Protein AF-A0A9W6W3K8-F1 (afdb_monomer)

Secondary structure (DSSP, 8-state):
------------SPPPEEETTTTEEPPTT-B---GGGHHHHHHHHHHHHHHTTS--TTSBGGGT-TTTS-HHHHHH-BTT---SS----HHHHHHHHHHHHHHHSS-HHHHHIIIIITTTT-TT----TT--SPPSSBPPPEE-STT-SSSPEE-SS-------

Solvent-accessible surface area (backbone atoms only — not comparable to full-atom values): 10360 Å² total; per-residue (Å²): 137,85,81,86,90,85,80,91,81,78,72,92,60,78,77,61,56,19,33,85,89,77,62,41,62,58,53,96,76,41,42,68,87,66,67,75,62,53,52,57,54,40,49,50,46,39,50,54,34,34,77,69,70,78,41,57,58,80,39,35,39,23,80,75,38,43,92,83,34,50,70,70,64,9,62,68,34,25,60,70,56,74,58,101,60,92,72,94,54,71,67,59,52,56,57,46,37,48,47,46,18,67,79,67,74,43,57,42,70,56,47,34,41,66,73,46,35,54,76,69,64,41,86,89,67,81,83,59,80,87,51,76,65,78,83,72,58,54,44,54,48,63,52,48,62,90,70,77,34,85,77,53,48,79,68,57,47,81,84,77,78,85,74,133

Foldseek 3Di:
DDDDDDDPDDDPPDADALDPVVSHHDDPLADDDPPCVVLVLLVVLLVVCVVVVLFDQAAQLCVQVCVVQHDPRSRPQGLVRDDPDDDDDPVNSVSSLCRSCSSPVDRSQVSSVVPPCVVVVVVLDHDCPPPLARPDHHGFDFDCVVVPDPVTDTPRDDDPDDDD

Organism: NCBI:txid478107

Nearest PDB structures (foldseek):
  1pwd-assembly1_A  TM=9.144E-01  e=1.558E-07  Streptomyces sp. R61
  8di7-assembly3_B  TM=7.743E-01  e=5.207E-05  Escherichia coli
  6lc9-assembly1_A  TM=8.437E-01  e=8.928E-05  Enterobacter cloacae
  7ulw-assembly1_A  TM=8.535E-01  e=1.442E-04  Homo sapiens
  4ivi-assembly1_A  TM=8.390E-01  e=7.718E-04  uncultured bacterium

Mean predicted aligned error: 10.88 Å

pLDDT: mean 79.81, std 21.52, range [27.64, 98.5]

Sequence (164 aa):
MLMTGLAISTPTSPPAVADTRTGRPVSPDSRHRIGSITKTLTATAVLQQVAKGRIALDAPIGRYLPDLVPGERGRQITVRMPGAKWAYSNTNYVLAGLLPEKVTGEPAATYITEHVIRPAGLRHTYFPGTNPYIAGPRSRAYYPLYGLVDPPAEHSVGARSRTG

InterPro domains:
  IPR001466 Beta-lactamase-related [PF00144] (17-81)
  IPR001466 Beta-lactamase-related [PF00144] (82-141)
  IPR012338 Beta-lactamase/transpeptidase-like [G3DSA:3.40.710.10] (16-81)
  IPR012338 Beta-lactamase/transpeptidase-like [G3DSA:3.40.710.10] (82-162)
  IPR012338 Beta-lactamase/transpeptidase-like [SSF56601] (17-147)
  IPR050491 Beta-lactamase AmpC-like [PTHR46825] (17-80)

Radius of gyration: 22.18 Å; Cα contacts (8 Å, |Δi|>4): 169; chains: 1; bounding box: 57×52×71 Å

Structure (mmCIF, N/CA/C/O backbone):
data_AF-A0A9W6W3K8-F1
#
_entry.id   AF-A0A9W6W3K8-F1
#
loop_
_atom_site.group_PDB
_atom_site.id
_atom_site.type_symbol
_atom_site.label_atom_id
_atom_site.label_alt_id
_atom_site.label_comp_id
_atom_site.label_asym_id
_atom_site.label_entity_id
_atom_site.label_seq_id
_atom_site.pdbx_PDB_ins_code
_atom_site.Cartn_x
_atom_site.Cartn_y
_atom_site.Cartn_z
_atom_site.occupancy
_atom_site.B_iso_or_equiv
_atom_site.auth_seq_id
_atom_site.auth_comp_id
_atom_site.auth_asym_id
_atom_site.auth_atom_id
_atom_site.pdbx_PDB_model_num
ATOM 1 N N . MET A 1 1 ? 3.126 -27.004 -51.854 1.00 31.70 1 MET A N 1
ATOM 2 C CA . MET A 1 1 ? 3.139 -26.066 -52.996 1.00 31.70 1 MET A CA 1
ATOM 3 C C . MET A 1 1 ? 2.249 -24.888 -52.592 1.00 31.70 1 MET A C 1
ATOM 5 O O . MET A 1 1 ? 1.045 -25.061 -52.572 1.00 31.70 1 MET A O 1
ATOM 9 N N . LEU A 1 2 ? 2.798 -23.973 -51.774 1.00 31.39 2 LEU A N 1
ATOM 10 C CA . LEU A 1 2 ? 3.209 -22.592 -52.131 1.00 31.39 2 LEU A CA 1
ATOM 11 C C . LEU A 1 2 ? 1.971 -21.743 -52.500 1.00 31.39 2 LEU A C 1
ATOM 13 O O . LEU A 1 2 ? 1.311 -22.055 -53.478 1.00 31.39 2 LEU A O 1
ATOM 17 N N . MET A 1 3 ? 1.561 -20.732 -51.724 1.00 28.78 3 MET A N 1
ATOM 18 C CA . MET A 1 3 ? 2.245 -19.437 -51.573 1.00 28.78 3 MET A CA 1
ATOM 19 C C . MET A 1 3 ? 1.594 -18.573 -50.458 1.00 28.78 3 MET A C 1
ATOM 21 O O . MET A 1 3 ? 0.372 -18.525 -50.376 1.00 28.78 3 MET A O 1
ATOM 25 N N . THR A 1 4 ? 2.441 -17.936 -49.626 1.00 29.53 4 THR A N 1
ATOM 26 C CA . THR A 1 4 ? 2.395 -16.527 -49.129 1.00 29.53 4 THR A CA 1
ATOM 27 C C . THR A 1 4 ? 1.024 -15.884 -48.826 1.00 29.53 4 THR A C 1
ATOM 29 O O . THR A 1 4 ? 0.154 -15.803 -49.673 1.00 29.53 4 THR A O 1
ATOM 32 N N . GLY A 1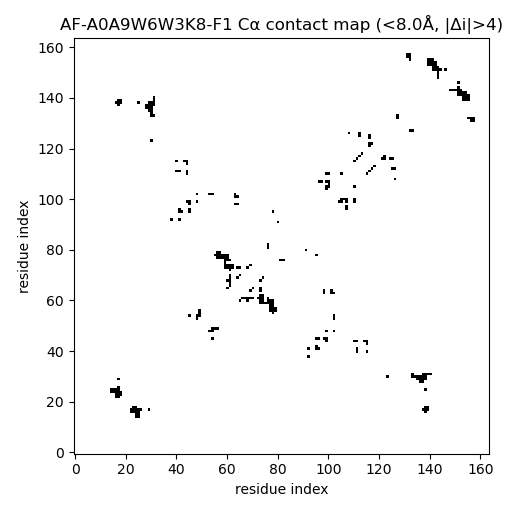 5 ? 0.745 -15.340 -47.638 1.00 33.44 5 GLY A N 1
ATOM 33 C CA . GLY A 1 5 ? 1.534 -14.342 -46.913 1.00 33.44 5 GLY A CA 1
ATOM 34 C C . GLY A 1 5 ? 0.898 -12.958 -47.101 1.00 33.44 5 GLY A C 1
ATOM 35 O O . GLY A 1 5 ? 1.209 -12.275 -48.068 1.00 33.44 5 GLY A O 1
ATOM 36 N N . LEU A 1 6 ? 0.028 -12.537 -46.176 1.00 27.64 6 LEU A N 1
ATOM 37 C CA . LEU A 1 6 ? -0.399 -11.139 -46.076 1.00 27.64 6 LEU A CA 1
ATOM 38 C C . LEU A 1 6 ? -0.412 -10.712 -44.605 1.00 27.64 6 LEU A C 1
ATOM 40 O O . LEU A 1 6 ? -1.397 -10.867 -43.889 1.00 27.64 6 LEU A O 1
ATOM 44 N N . ALA A 1 7 ? 0.732 -10.202 -44.153 1.00 28.03 7 ALA A N 1
ATOM 45 C CA . ALA A 1 7 ? 0.824 -9.402 -42.946 1.00 28.03 7 ALA A CA 1
ATOM 46 C C . ALA A 1 7 ? 0.548 -7.948 -43.342 1.00 28.03 7 ALA A C 1
ATOM 48 O O . ALA A 1 7 ? 1.334 -7.346 -44.073 1.00 28.03 7 ALA A O 1
ATOM 49 N N . ILE A 1 8 ? -0.556 -7.374 -42.864 1.00 32.75 8 ILE A N 1
ATOM 50 C CA . ILE A 1 8 ? -0.723 -5.919 -42.866 1.00 32.75 8 ILE A CA 1
ATOM 51 C C . ILE A 1 8 ? 0.169 -5.388 -41.742 1.00 32.75 8 ILE A C 1
ATOM 53 O O . ILE A 1 8 ? -0.204 -5.370 -40.574 1.00 32.75 8 ILE A O 1
ATOM 57 N N . SER A 1 9 ? 1.400 -5.033 -42.106 1.00 30.88 9 SER A N 1
ATOM 58 C CA . SER A 1 9 ? 2.265 -4.186 -41.296 1.00 30.88 9 SER A CA 1
ATOM 59 C C . SER A 1 9 ? 1.966 -2.742 -41.663 1.00 30.88 9 SER A C 1
ATOM 61 O O . SER A 1 9 ? 2.333 -2.283 -42.743 1.00 30.88 9 SER A O 1
ATOM 63 N N . THR A 1 10 ? 1.331 -2.011 -40.759 1.00 37.47 10 THR A N 1
ATOM 64 C CA . THR A 1 10 ? 1.554 -0.571 -40.678 1.00 37.47 10 THR A CA 1
ATOM 65 C C . THR A 1 10 ? 1.841 -0.201 -39.231 1.00 37.47 10 THR A C 1
ATOM 67 O O . THR A 1 10 ? 0.960 -0.237 -38.376 1.00 37.47 10 THR A O 1
ATOM 70 N N . PRO A 1 11 ? 3.072 0.228 -38.936 1.00 44.62 11 PRO A N 1
ATOM 71 C CA . PRO A 1 11 ? 3.271 1.216 -37.905 1.00 44.62 11 PRO A CA 1
ATOM 72 C C . PRO A 1 11 ? 3.870 2.440 -38.589 1.00 44.62 11 PRO A C 1
ATOM 74 O O . PRO A 1 11 ? 5.080 2.541 -38.749 1.00 44.62 11 PRO A O 1
ATOM 77 N N . THR A 1 12 ? 3.042 3.392 -39.016 1.00 45.00 12 THR A N 1
ATOM 78 C CA . THR A 1 12 ? 3.559 4.731 -39.362 1.00 45.00 12 THR A CA 1
ATOM 79 C C . THR A 1 12 ? 3.650 5.638 -38.137 1.00 45.00 12 THR A C 1
ATOM 81 O O . THR A 1 12 ? 3.816 6.847 -38.272 1.00 45.00 12 THR A O 1
ATOM 84 N N . SER A 1 13 ? 3.594 5.077 -36.927 1.00 50.44 13 SER A N 1
ATOM 85 C CA . SER A 1 13 ? 4.159 5.743 -35.760 1.00 50.44 13 SER A CA 1
ATOM 86 C C . SER A 1 13 ? 5.619 5.309 -35.631 1.00 50.44 13 SER A C 1
ATOM 88 O O . SER A 1 13 ? 5.870 4.101 -35.586 1.00 50.44 13 SER A O 1
ATOM 90 N N . PRO A 1 14 ? 6.586 6.245 -35.566 1.00 59.81 14 PRO A N 1
ATOM 91 C CA . PRO A 1 14 ? 7.944 5.882 -35.189 1.00 59.81 14 PRO A CA 1
ATOM 92 C C . PRO A 1 14 ? 7.896 5.100 -33.866 1.00 59.81 14 PRO A C 1
ATOM 94 O O . PRO A 1 14 ? 7.044 5.399 -33.019 1.00 59.81 14 PRO A O 1
ATOM 97 N N . PRO A 1 15 ? 8.759 4.083 -33.682 1.00 64.38 15 PRO A N 1
ATOM 98 C CA . PRO A 1 15 ? 8.780 3.313 -32.448 1.00 64.38 15 PRO A CA 1
ATOM 99 C C . PRO A 1 15 ? 8.882 4.267 -31.258 1.00 64.38 15 PRO A C 1
ATOM 101 O O . PRO A 1 15 ? 9.654 5.228 -31.290 1.00 64.38 15 PRO A O 1
ATOM 104 N N . ALA A 1 16 ? 8.083 4.014 -30.219 1.00 71.00 16 ALA A N 1
ATOM 105 C CA . ALA A 1 16 ? 8.106 4.838 -29.020 1.00 71.00 16 ALA A CA 1
ATOM 106 C C . ALA A 1 16 ? 9.548 4.943 -28.498 1.00 71.00 16 ALA A C 1
ATOM 108 O O . ALA A 1 16 ? 10.250 3.935 -28.373 1.00 71.00 16 ALA A O 1
ATOM 109 N N . VAL A 1 17 ? 9.995 6.163 -28.201 1.00 79.69 17 VAL A N 1
ATOM 110 C CA . VAL A 1 17 ? 11.349 6.428 -27.702 1.00 79.69 17 VAL A CA 1
ATOM 111 C C . VAL A 1 17 ? 11.353 6.478 -26.177 1.00 79.69 17 VAL A C 1
ATOM 113 O O . VAL A 1 17 ? 10.529 7.134 -25.547 1.00 79.69 17 VAL A O 1
ATOM 116 N N . ALA A 1 18 ? 12.295 5.764 -25.567 1.00 78.38 18 ALA A N 1
ATOM 117 C CA . ALA A 1 18 ? 12.541 5.780 -24.130 1.00 78.38 18 ALA A CA 1
ATOM 118 C C . ALA A 1 18 ? 13.408 6.967 -23.693 1.00 78.38 18 ALA A C 1
ATOM 120 O O . ALA A 1 18 ? 13.519 7.224 -22.495 1.00 78.38 18 ALA A O 1
ATOM 121 N N . ASP A 1 19 ? 14.070 7.644 -24.632 1.00 79.62 19 ASP A N 1
ATOM 122 C CA . ASP A 1 19 ? 14.799 8.892 -24.419 1.00 79.62 19 ASP A CA 1
ATOM 123 C C . ASP A 1 19 ? 14.755 9.720 -25.710 1.00 79.62 19 ASP A C 1
ATOM 125 O O . ASP A 1 19 ? 15.380 9.359 -26.707 1.00 79.62 19 ASP A O 1
ATOM 129 N N . THR A 1 20 ? 14.016 10.827 -25.689 1.00 78.00 20 THR A N 1
ATOM 130 C CA . THR A 1 20 ? 13.838 11.719 -26.844 1.00 78.00 20 THR A CA 1
ATOM 131 C C . THR A 1 20 ? 15.132 12.422 -27.252 1.00 78.00 20 THR A C 1
ATOM 133 O O . THR A 1 20 ? 15.273 12.787 -28.413 1.00 78.00 20 THR A O 1
ATOM 136 N N . ARG A 1 21 ? 16.106 12.569 -26.341 1.00 78.44 21 ARG A N 1
ATOM 137 C CA . ARG A 1 21 ? 17.398 13.210 -26.630 1.00 78.44 21 ARG A CA 1
ATOM 138 C C . ARG A 1 21 ? 18.345 12.282 -27.381 1.00 78.44 21 ARG A C 1
ATOM 140 O O . ARG A 1 21 ? 19.135 12.742 -28.194 1.00 78.44 21 ARG A O 1
ATOM 147 N N . THR A 1 22 ? 18.317 10.987 -27.067 1.00 81.31 22 THR A N 1
ATOM 148 C CA . THR A 1 22 ? 19.224 9.994 -27.673 1.00 81.31 22 THR A CA 1
ATOM 149 C C . THR A 1 22 ? 18.560 9.161 -28.766 1.00 81.31 22 THR A C 1
ATOM 151 O O . THR A 1 22 ? 19.242 8.391 -29.432 1.00 81.31 22 THR A O 1
ATOM 154 N N . GLY A 1 23 ? 17.239 9.272 -28.935 1.00 80.88 23 GLY A N 1
ATOM 155 C CA . GLY A 1 23 ? 16.464 8.438 -29.855 1.00 80.88 23 GLY A CA 1
ATOM 156 C C . GLY A 1 23 ? 16.374 6.972 -29.423 1.00 80.88 23 GLY A C 1
ATOM 157 O O . GLY A 1 23 ? 15.920 6.132 -30.197 1.00 80.88 23 GLY A O 1
ATOM 158 N N . ARG A 1 24 ? 16.807 6.632 -28.199 1.00 82.56 24 ARG A N 1
ATOM 159 C CA . ARG A 1 24 ? 16.822 5.244 -27.723 1.00 82.56 24 ARG A CA 1
ATOM 160 C C . ARG A 1 24 ? 15.393 4.686 -27.717 1.00 82.56 24 ARG A C 1
ATOM 162 O O . ARG A 1 24 ? 14.537 5.287 -27.063 1.00 82.56 24 ARG A O 1
ATOM 169 N N . PRO A 1 25 ? 15.129 3.531 -28.351 1.00 82.75 25 PRO A N 1
ATOM 170 C CA . PRO A 1 25 ? 13.790 2.955 -28.389 1.00 82.75 25 PRO A CA 1
ATOM 171 C C . PRO A 1 25 ? 13.346 2.447 -27.011 1.00 82.75 25 PRO A C 1
ATOM 173 O O . PRO A 1 25 ? 14.166 2.078 -26.160 1.00 82.75 25 PRO A O 1
ATOM 176 N N . VAL A 1 26 ? 12.032 2.411 -26.791 1.00 82.81 26 VAL A N 1
ATOM 177 C CA . VAL A 1 26 ? 11.424 1.668 -25.683 1.00 82.81 26 VAL A CA 1
ATOM 178 C C . VAL A 1 26 ? 11.649 0.176 -25.904 1.00 82.81 26 VAL A C 1
ATOM 180 O O . VAL A 1 26 ? 11.327 -0.367 -26.955 1.00 82.81 26 VAL A O 1
ATOM 183 N N . SER A 1 27 ? 12.198 -0.485 -24.887 1.00 83.62 27 SER A N 1
ATOM 184 C CA . SER A 1 27 ? 12.260 -1.948 -24.801 1.00 83.62 27 SER A CA 1
ATOM 185 C C . SER A 1 27 ? 11.098 -2.473 -23.943 1.00 83.62 27 SER A C 1
ATOM 187 O O . SER A 1 27 ? 10.753 -1.794 -22.969 1.00 83.62 27 SER A O 1
ATOM 189 N N . PRO A 1 28 ? 10.547 -3.672 -24.223 1.00 82.81 28 PRO A N 1
ATOM 190 C CA . PRO A 1 28 ? 9.588 -4.353 -23.345 1.00 82.81 28 PRO A CA 1
ATOM 191 C C . PRO A 1 28 ? 10.050 -4.482 -21.883 1.00 82.81 28 PRO A C 1
ATOM 193 O O . PRO A 1 28 ? 9.225 -4.452 -20.976 1.00 82.81 28 PRO A O 1
ATOM 196 N N . ASP A 1 29 ? 11.364 -4.530 -21.641 1.00 84.50 29 ASP A N 1
ATOM 197 C CA . ASP A 1 29 ? 11.949 -4.622 -20.295 1.00 84.50 29 ASP A CA 1
ATOM 198 C C . ASP A 1 29 ? 12.141 -3.252 -19.615 1.00 84.50 29 ASP A C 1
ATOM 200 O O . ASP A 1 29 ? 12.683 -3.156 -18.508 1.00 84.50 29 ASP A O 1
ATOM 204 N N . SER A 1 30 ? 11.734 -2.158 -20.272 1.00 83.75 30 SER A N 1
ATOM 205 C CA . SER A 1 30 ? 11.917 -0.800 -19.755 1.00 83.75 30 SER A CA 1
ATOM 206 C C . SER A 1 30 ? 10.989 -0.531 -18.577 1.00 83.75 30 SER A C 1
ATOM 208 O O . SER A 1 30 ? 9.768 -0.430 -18.704 1.00 83.75 30 SER A O 1
ATOM 210 N N . ARG A 1 31 ? 11.589 -0.322 -17.410 1.00 87.88 31 ARG A N 1
ATOM 211 C CA . ARG A 1 31 ? 10.868 -0.000 -16.180 1.00 87.88 31 ARG A CA 1
ATOM 212 C C . ARG A 1 31 ? 10.414 1.457 -16.164 1.00 87.88 31 ARG A C 1
ATOM 214 O O . ARG A 1 31 ? 11.096 2.351 -16.671 1.00 87.88 31 ARG A O 1
ATOM 221 N N . HIS A 1 32 ? 9.275 1.698 -15.530 1.00 87.94 32 HIS A N 1
ATOM 222 C CA . HIS A 1 32 ? 8.690 3.023 -15.345 1.00 87.94 32 HIS A CA 1
ATOM 223 C C . HIS A 1 32 ? 7.905 3.076 -14.027 1.00 87.94 32 HIS A C 1
ATOM 225 O O . HIS A 1 32 ? 7.578 2.048 -13.432 1.00 87.94 32 HIS A O 1
ATOM 231 N N . ARG A 1 33 ? 7.619 4.287 -13.537 1.00 87.38 33 ARG A N 1
ATOM 232 C CA . ARG A 1 33 ? 6.771 4.476 -12.352 1.00 87.38 33 ARG A CA 1
ATOM 233 C C . ARG A 1 33 ? 5.314 4.225 -12.740 1.00 87.38 33 ARG A C 1
ATOM 235 O O . ARG A 1 33 ? 4.795 4.895 -13.622 1.00 87.38 33 ARG A O 1
ATOM 242 N N . ILE A 1 34 ? 4.653 3.306 -12.040 1.00 90.00 34 ILE A N 1
ATOM 243 C CA . ILE A 1 34 ? 3.270 2.890 -12.343 1.00 90.00 34 ILE A CA 1
ATOM 244 C C . ILE A 1 34 ? 2.196 3.769 -11.672 1.00 90.00 34 ILE A C 1
ATOM 246 O O . ILE A 1 34 ? 0.999 3.554 -11.852 1.00 90.00 34 ILE A O 1
ATOM 250 N N . GLY A 1 35 ? 2.612 4.744 -10.853 1.00 90.19 35 GLY A N 1
ATOM 251 C CA . GLY A 1 35 ? 1.718 5.685 -10.178 1.00 90.19 35 GLY A CA 1
ATOM 252 C C . GLY A 1 35 ? 0.594 4.985 -9.411 1.00 90.19 35 GLY A C 1
ATOM 253 O O . GLY A 1 35 ? 0.830 4.087 -8.598 1.00 90.19 35 GLY A O 1
ATOM 254 N N . SER A 1 36 ? -0.644 5.391 -9.687 1.00 94.44 36 SER A N 1
ATOM 255 C CA . SER A 1 36 ? -1.835 4.897 -8.993 1.00 94.44 36 SER A CA 1
ATOM 256 C C . SER A 1 36 ? -2.172 3.431 -9.234 1.00 94.44 36 SER A C 1
ATOM 258 O O . SER A 1 36 ? -2.978 2.910 -8.475 1.00 94.44 36 SER A O 1
ATOM 260 N N . ILE A 1 37 ? -1.530 2.731 -10.174 1.00 94.56 37 ILE A N 1
ATOM 261 C CA . ILE A 1 37 ? -1.667 1.266 -10.290 1.00 94.56 37 ILE A CA 1
ATOM 262 C C . ILE A 1 37 ? -1.230 0.576 -8.983 1.00 94.56 37 ILE A C 1
ATOM 264 O O . ILE A 1 37 ? -1.789 -0.446 -8.594 1.00 94.56 37 ILE A O 1
ATOM 268 N N . THR A 1 38 ? -0.317 1.197 -8.226 1.00 95.69 38 THR A N 1
ATOM 269 C CA . THR A 1 38 ? 0.098 0.750 -6.883 1.00 95.69 38 THR A CA 1
ATOM 270 C C . THR A 1 38 ? -1.087 0.527 -5.935 1.00 95.69 38 THR A C 1
ATOM 272 O O . THR A 1 38 ? -1.037 -0.360 -5.088 1.00 95.69 38 THR A O 1
ATOM 275 N N . LYS A 1 39 ? -2.184 1.278 -6.102 1.00 95.44 39 LYS A N 1
ATOM 276 C CA . LYS A 1 39 ? -3.399 1.157 -5.283 1.00 95.44 39 LYS A CA 1
ATOM 277 C C . LYS A 1 39 ? -3.997 -0.243 -5.325 1.00 95.44 39 LYS A C 1
ATOM 279 O O . LYS A 1 39 ? -4.472 -0.720 -4.300 1.00 95.44 39 LYS A O 1
ATOM 284 N N . THR A 1 40 ? -3.919 -0.915 -6.471 1.00 96.62 40 THR A N 1
ATOM 285 C CA . THR A 1 40 ? -4.393 -2.293 -6.624 1.00 96.62 40 THR A CA 1
ATOM 286 C C . THR A 1 40 ? -3.561 -3.255 -5.779 1.00 96.62 40 THR A C 1
ATOM 288 O O . THR A 1 40 ? -4.120 -4.107 -5.101 1.00 96.62 40 THR A O 1
ATOM 291 N N . LEU A 1 41 ? -2.235 -3.079 -5.732 1.00 97.19 41 LEU A N 1
ATOM 292 C CA . LEU A 1 41 ? -1.355 -3.900 -4.891 1.00 97.19 41 LEU A CA 1
ATOM 293 C C . LEU A 1 41 ? -1.629 -3.674 -3.397 1.00 97.19 41 LEU A C 1
ATOM 295 O O . LEU A 1 41 ? -1.709 -4.630 -2.627 1.00 97.19 41 LEU A O 1
ATOM 299 N N . THR A 1 42 ? -1.825 -2.415 -2.995 1.00 97.19 42 THR A N 1
ATOM 300 C CA . THR A 1 42 ? -2.218 -2.058 -1.625 1.00 97.19 42 THR A CA 1
ATOM 301 C C . THR A 1 42 ? -3.571 -2.665 -1.251 1.00 97.19 42 THR A C 1
ATOM 303 O O . THR A 1 42 ? -3.699 -3.248 -0.176 1.00 97.19 42 THR A O 1
ATOM 306 N N . ALA A 1 43 ? -4.567 -2.585 -2.137 1.00 97.06 43 ALA A N 1
ATOM 307 C CA . ALA A 1 43 ? -5.879 -3.185 -1.913 1.00 97.06 43 ALA A CA 1
ATOM 308 C C . ALA A 1 43 ? -5.783 -4.709 -1.751 1.00 97.06 43 ALA A C 1
ATOM 310 O O . ALA A 1 43 ? -6.370 -5.253 -0.819 1.00 97.06 43 ALA A O 1
ATOM 311 N N . THR A 1 44 ? -4.984 -5.393 -2.577 1.00 98.19 44 THR A N 1
ATOM 312 C CA . THR A 1 44 ? -4.728 -6.833 -2.429 1.00 98.19 44 THR A CA 1
ATOM 313 C C . THR A 1 44 ? -4.139 -7.166 -1.060 1.00 98.19 44 THR A C 1
ATOM 315 O O . THR A 1 44 ? -4.622 -8.085 -0.404 1.00 98.19 44 THR A O 1
ATOM 318 N N . ALA A 1 45 ? -3.148 -6.407 -0.585 1.00 98.06 45 ALA A N 1
ATOM 319 C CA . ALA A 1 45 ? -2.564 -6.628 0.739 1.00 98.06 45 ALA A CA 1
ATOM 320 C C . ALA A 1 45 ? -3.591 -6.458 1.873 1.00 98.06 45 ALA A C 1
ATOM 322 O O . ALA A 1 45 ? -3.617 -7.267 2.801 1.00 98.06 45 ALA A O 1
ATOM 323 N N . VAL A 1 46 ? -4.478 -5.458 1.784 1.00 98.06 46 VAL A N 1
ATOM 324 C CA . VAL A 1 46 ? -5.591 -5.283 2.735 1.00 98.06 46 VAL A CA 1
ATOM 325 C C . VAL A 1 46 ? -6.548 -6.475 2.673 1.00 98.06 46 VAL A C 1
ATOM 327 O O . VAL A 1 46 ? -6.864 -7.058 3.709 1.00 98.06 46 VAL A O 1
ATOM 330 N N . LEU A 1 47 ? -6.970 -6.886 1.475 1.00 98.31 47 LEU A N 1
ATOM 331 C CA . LEU A 1 47 ? -7.897 -8.006 1.288 1.00 98.31 47 LEU A CA 1
ATOM 332 C C . LEU A 1 47 ? -7.308 -9.344 1.756 1.00 98.31 47 LEU A C 1
ATOM 334 O O . LEU A 1 47 ? -8.034 -10.166 2.309 1.00 98.31 47 LEU A O 1
ATOM 338 N N . GLN A 1 48 ? -5.995 -9.548 1.638 1.00 98.50 48 GLN A N 1
ATOM 339 C CA . GLN A 1 48 ? -5.320 -10.701 2.240 1.00 98.50 48 GLN A CA 1
ATOM 340 C C . GLN A 1 48 ? -5.457 -10.714 3.771 1.00 98.50 48 GLN A C 1
ATOM 342 O O . GLN A 1 48 ? -5.627 -11.783 4.355 1.00 98.50 48 GLN A O 1
ATOM 347 N N . GLN A 1 49 ? -5.414 -9.556 4.442 1.00 98.50 49 GLN A N 1
ATOM 348 C CA . GLN A 1 49 ? -5.652 -9.489 5.892 1.00 98.50 49 GLN A CA 1
ATOM 349 C C . GLN A 1 49 ? -7.128 -9.660 6.256 1.00 98.50 49 GLN A C 1
ATOM 351 O O . GLN A 1 49 ? -7.425 -10.187 7.329 1.00 98.50 49 GLN A O 1
ATOM 356 N N . VAL A 1 50 ? -8.043 -9.256 5.369 1.00 98.50 50 VAL A N 1
ATOM 357 C CA . VAL A 1 50 ? -9.478 -9.535 5.516 1.00 98.50 50 VAL A CA 1
ATOM 358 C C . VAL A 1 50 ? -9.736 -11.035 5.458 1.00 98.50 50 VAL A C 1
ATOM 360 O O . VAL A 1 50 ? -10.362 -11.579 6.361 1.00 98.50 50 VAL A O 1
ATOM 363 N N . ALA A 1 51 ? -9.169 -11.725 4.467 1.00 98.38 51 ALA A N 1
ATOM 364 C CA . ALA A 1 51 ? -9.270 -13.178 4.349 1.00 98.38 51 ALA A CA 1
ATOM 365 C C . ALA A 1 51 ? -8.696 -13.914 5.577 1.00 98.38 51 ALA A C 1
ATOM 367 O O . ALA A 1 51 ? -9.191 -14.970 5.955 1.00 98.38 51 ALA A O 1
ATOM 368 N N . LYS A 1 52 ? -7.683 -13.336 6.237 1.00 98.25 52 LYS A N 1
ATOM 369 C CA . LYS A 1 52 ? -7.093 -13.848 7.489 1.00 98.25 52 LYS A CA 1
ATOM 370 C C . LYS A 1 52 ? -7.878 -13.460 8.752 1.00 98.25 52 LYS A C 1
ATOM 372 O O . LYS A 1 52 ? -7.415 -13.750 9.851 1.00 98.25 52 LYS A O 1
ATOM 377 N N . GLY A 1 53 ? -8.998 -12.746 8.626 1.00 98.19 53 GLY A N 1
ATOM 378 C CA . GLY A 1 53 ? -9.810 -12.275 9.753 1.00 98.19 53 GLY A CA 1
ATOM 379 C C . GLY A 1 53 ? -9.162 -11.174 10.604 1.00 98.19 53 GLY A C 1
ATOM 380 O O . GLY A 1 53 ? -9.683 -10.829 11.662 1.00 98.19 53 GLY A O 1
ATOM 381 N N . ARG A 1 54 ? -8.033 -10.600 10.169 1.00 98.31 54 ARG A N 1
ATOM 382 C CA . ARG A 1 54 ? -7.314 -9.547 10.912 1.00 98.31 54 ARG A CA 1
ATOM 383 C C . ARG A 1 54 ? -7.898 -8.160 10.656 1.00 98.31 54 ARG A C 1
ATOM 385 O O . ARG A 1 54 ? -7.832 -7.291 11.523 1.00 98.31 54 ARG A O 1
ATOM 392 N N . ILE A 1 55 ? -8.486 -7.957 9.477 1.00 98.38 55 ILE A N 1
ATOM 393 C CA . ILE A 1 55 ? -9.158 -6.715 9.085 1.00 98.38 55 ILE A CA 1
ATOM 394 C C . ILE A 1 55 ? -10.621 -7.008 8.755 1.00 98.38 55 ILE A C 1
ATOM 396 O O . ILE A 1 55 ? -10.917 -7.936 8.014 1.00 98.38 55 ILE A O 1
ATOM 400 N N . ALA A 1 56 ? -11.537 -6.185 9.254 1.00 97.94 56 ALA A N 1
ATOM 401 C CA . ALA A 1 56 ? -12.926 -6.174 8.811 1.00 97.94 56 ALA A CA 1
ATOM 402 C C . ALA A 1 56 ? -13.183 -4.903 7.994 1.00 97.94 56 ALA A C 1
ATOM 404 O O . ALA A 1 56 ? -12.888 -3.802 8.455 1.00 97.94 56 ALA A O 1
ATOM 405 N N . LEU A 1 57 ? -13.742 -5.046 6.787 1.00 96.31 57 LEU A N 1
ATOM 406 C CA . LEU A 1 57 ? -13.994 -3.918 5.876 1.00 96.31 57 LEU A CA 1
ATOM 407 C C . LEU A 1 57 ? -14.994 -2.901 6.449 1.00 96.31 57 LEU A C 1
ATOM 409 O O . LEU A 1 57 ? -14.899 -1.705 6.174 1.00 96.31 57 LEU A O 1
ATOM 413 N N . ASP A 1 58 ? -15.926 -3.382 7.267 1.00 95.31 58 ASP A N 1
ATOM 414 C CA . ASP A 1 58 ? -16.966 -2.582 7.912 1.00 95.31 58 ASP A CA 1
ATOM 415 C C . ASP A 1 58 ? -16.554 -2.032 9.275 1.00 95.31 58 ASP A C 1
ATOM 417 O O . ASP A 1 58 ? -17.265 -1.206 9.842 1.00 95.31 58 ASP A O 1
ATOM 421 N N . ALA A 1 59 ? -15.407 -2.459 9.808 1.00 96.56 59 ALA A N 1
ATOM 422 C CA . ALA A 1 59 ? -14.936 -1.932 11.075 1.00 96.56 59 ALA A CA 1
ATOM 423 C C . ALA A 1 59 ? -14.485 -0.470 10.920 1.00 96.56 59 ALA A C 1
ATOM 425 O O . ALA A 1 59 ? -13.913 -0.110 9.882 1.00 96.56 59 ALA A O 1
ATOM 426 N N . PRO A 1 60 ? -14.679 0.362 11.959 1.00 96.12 60 PRO A N 1
ATOM 427 C CA . PRO A 1 60 ? -14.148 1.715 11.987 1.00 96.12 60 PRO A CA 1
ATOM 428 C C . PRO A 1 60 ? -12.626 1.726 11.824 1.00 96.12 60 PRO A C 1
ATOM 430 O O . PRO A 1 60 ? -11.921 0.933 12.448 1.00 96.12 60 PRO A O 1
ATOM 433 N N . ILE A 1 61 ? -12.097 2.648 11.025 1.00 95.56 61 ILE A N 1
ATOM 434 C CA . ILE A 1 61 ? -10.664 2.770 10.749 1.00 95.56 61 ILE A CA 1
ATOM 435 C C . ILE A 1 61 ? -9.872 3.093 12.022 1.00 95.56 61 ILE A C 1
ATOM 437 O O . ILE A 1 61 ? -8.751 2.611 12.190 1.00 95.56 61 ILE A O 1
ATOM 441 N N . GLY A 1 62 ? -10.484 3.825 12.961 1.00 96.00 62 GLY A N 1
ATOM 442 C CA . GLY A 1 62 ? -9.903 4.144 14.265 1.00 96.00 62 GLY A CA 1
ATOM 443 C C . GLY A 1 62 ? -9.641 2.911 15.135 1.00 96.00 62 GLY A C 1
ATOM 444 O O . GLY A 1 62 ? -8.806 2.978 16.028 1.00 96.00 62 GLY A O 1
ATOM 445 N N . ARG A 1 63 ? -10.270 1.758 14.845 1.00 96.44 63 ARG A N 1
ATOM 446 C CA . ARG A 1 63 ? -9.931 0.472 15.485 1.00 96.44 63 ARG A CA 1
ATOM 447 C C . ARG A 1 63 ? -8.481 0.068 15.215 1.00 96.44 63 ARG A C 1
ATOM 449 O O . ARG A 1 63 ? -7.851 -0.555 16.063 1.00 96.44 63 ARG A O 1
ATOM 456 N N . TYR A 1 64 ? -7.980 0.381 14.024 1.00 97.06 64 TYR A N 1
ATOM 457 C CA . TYR A 1 64 ? -6.641 0.005 13.581 1.00 97.06 64 TYR A CA 1
ATOM 458 C C . TYR A 1 64 ? -5.662 1.170 13.732 1.00 97.06 64 TYR A C 1
ATOM 460 O O . TYR A 1 64 ? -4.535 0.975 14.176 1.00 97.06 64 TYR A O 1
ATOM 468 N N . LEU A 1 65 ? -6.089 2.390 13.407 1.00 96.31 65 LEU A N 1
ATOM 469 C CA . LEU A 1 65 ? -5.230 3.575 13.365 1.00 96.31 65 LEU A CA 1
ATOM 470 C C . LEU A 1 65 ? -5.714 4.673 14.338 1.00 96.31 65 LEU A C 1
ATOM 472 O O . LEU A 1 65 ? -5.998 5.786 13.888 1.00 96.31 65 LEU A O 1
ATOM 476 N N . PRO A 1 66 ? -5.833 4.394 15.652 1.00 95.69 66 PRO A N 1
ATOM 477 C CA . PRO A 1 66 ? -6.424 5.331 16.613 1.00 95.69 66 PRO A CA 1
ATOM 478 C C . PRO A 1 66 ? -5.628 6.633 16.745 1.00 95.69 66 PRO A C 1
ATOM 480 O O . PRO A 1 66 ? -6.227 7.687 16.926 1.00 95.69 66 PRO A O 1
ATOM 483 N N . ASP A 1 67 ? -4.305 6.574 16.585 1.00 94.50 67 ASP A N 1
ATOM 484 C CA . ASP A 1 67 ? -3.425 7.742 16.720 1.00 94.50 67 ASP A CA 1
ATOM 485 C C . ASP A 1 67 ? -3.478 8.665 15.490 1.00 94.50 67 ASP A C 1
ATOM 487 O O . ASP A 1 67 ? -3.228 9.863 15.589 1.00 94.50 67 ASP A O 1
ATOM 491 N N . LEU A 1 68 ? -3.823 8.116 14.319 1.00 93.38 68 LEU A N 1
ATOM 492 C CA . LEU A 1 68 ? -3.879 8.859 13.052 1.00 93.38 68 LEU A CA 1
ATOM 493 C C . LEU A 1 68 ? -5.284 9.347 12.713 1.00 93.38 68 LEU A C 1
ATOM 495 O O . LEU A 1 68 ? -5.446 10.393 12.085 1.00 93.38 68 LEU A O 1
ATOM 499 N N . VAL A 1 69 ? -6.306 8.585 13.100 1.00 91.81 69 VAL A N 1
ATOM 500 C CA . VAL A 1 69 ? -7.707 8.948 12.891 1.00 91.81 69 VAL A CA 1
ATOM 501 C C . VAL A 1 69 ? -8.456 8.815 14.221 1.00 91.81 69 VAL A C 1
ATOM 503 O O . VAL A 1 69 ? -9.250 7.887 14.389 1.00 91.81 69 VAL A O 1
ATOM 506 N N . PRO A 1 70 ? -8.200 9.715 15.190 1.00 92.56 70 PRO A N 1
ATOM 507 C CA . PRO A 1 70 ? -8.807 9.638 16.512 1.00 92.56 70 PRO A CA 1
ATOM 508 C C . PRO A 1 70 ? -10.268 10.107 16.522 1.00 92.56 70 PRO A C 1
ATOM 510 O O . PRO A 1 70 ? -10.780 10.730 15.584 1.00 92.56 70 PRO A O 1
ATOM 513 N N . GLY A 1 71 ? -10.930 9.849 17.650 1.00 93.44 71 GLY A N 1
ATOM 514 C CA . GLY A 1 71 ? -12.223 10.439 17.984 1.00 93.44 71 GLY A CA 1
ATOM 515 C C . GLY A 1 71 ? -13.366 10.000 17.069 1.00 93.44 71 GLY A C 1
ATOM 516 O O . GLY A 1 71 ? -13.398 8.882 16.558 1.00 93.44 71 GLY A O 1
ATOM 517 N N . GLU A 1 72 ? -14.338 10.893 16.888 1.00 93.06 72 GLU A N 1
ATOM 518 C CA . GLU A 1 72 ? -15.581 10.590 16.171 1.00 93.06 72 GLU A CA 1
ATOM 519 C C . GLU A 1 72 ? -15.338 10.216 14.708 1.00 93.06 72 GLU A C 1
ATOM 521 O O . GLU A 1 72 ? -15.920 9.266 14.190 1.00 93.06 72 GLU A O 1
ATOM 526 N N . ARG A 1 73 ? -14.379 10.881 14.062 1.00 89.12 73 ARG A N 1
ATOM 527 C CA . ARG A 1 73 ? -14.015 10.589 12.676 1.00 89.12 73 ARG A CA 1
ATOM 528 C C . ARG A 1 73 ? -13.507 9.155 12.503 1.00 89.12 73 ARG A C 1
ATOM 530 O O . ARG A 1 73 ? -13.888 8.485 11.545 1.00 89.12 73 ARG A O 1
ATOM 537 N N . GLY A 1 74 ? -12.686 8.676 13.437 1.00 91.94 74 GLY A N 1
ATOM 538 C CA . GLY A 1 74 ? -12.186 7.301 13.447 1.00 91.94 74 GLY A CA 1
ATOM 539 C C . GLY A 1 74 ? -13.271 6.253 13.665 1.00 91.94 74 GLY A C 1
ATOM 540 O O . GLY A 1 74 ? -13.119 5.128 13.191 1.00 91.94 74 GLY A O 1
ATOM 541 N N . ARG A 1 75 ? -14.357 6.626 14.356 1.00 93.44 75 ARG A N 1
ATOM 542 C CA . ARG A 1 75 ? -15.530 5.776 14.605 1.00 93.44 75 ARG A CA 1
ATOM 543 C C . ARG A 1 75 ? -16.484 5.703 13.412 1.00 93.44 75 ARG A C 1
ATOM 545 O O . ARG A 1 75 ? -17.114 4.670 13.219 1.00 93.44 75 ARG A O 1
ATOM 552 N N . GLN A 1 76 ? -16.574 6.765 12.614 1.00 91.44 76 GLN A N 1
ATOM 553 C CA . GLN A 1 76 ? -17.509 6.851 11.486 1.00 91.44 76 GLN A CA 1
ATOM 554 C C . GLN A 1 76 ? -16.947 6.292 10.174 1.00 91.44 76 GLN A C 1
ATOM 556 O O . GLN A 1 76 ? -17.674 5.679 9.394 1.00 91.44 76 GLN A O 1
ATOM 561 N N . ILE A 1 77 ? -15.658 6.508 9.899 1.00 91.31 77 ILE A N 1
ATOM 562 C CA . ILE A 1 77 ? -15.032 6.042 8.656 1.00 91.31 77 ILE A CA 1
ATOM 563 C C . ILE A 1 77 ? -14.694 4.564 8.810 1.00 91.31 77 ILE A C 1
ATOM 565 O O . ILE A 1 77 ? -13.893 4.218 9.671 1.00 91.31 77 ILE A O 1
ATOM 569 N N . THR A 1 78 ? -15.248 3.689 7.972 1.00 94.19 78 THR A N 1
ATOM 570 C CA . THR A 1 78 ? -14.870 2.266 7.974 1.00 94.19 78 THR A CA 1
ATOM 571 C C . THR A 1 78 ? -13.666 1.992 7.071 1.00 94.19 78 THR A C 1
ATOM 573 O O . THR A 1 78 ? -13.243 2.855 6.299 1.00 94.19 78 THR A O 1
ATOM 576 N N . VAL A 1 79 ? -13.097 0.786 7.136 1.00 93.44 79 VAL A N 1
ATOM 577 C CA . VAL A 1 79 ? -11.959 0.377 6.290 1.00 93.44 79 VAL A CA 1
ATOM 578 C C . VAL A 1 79 ? -12.282 0.438 4.792 1.00 93.44 79 VAL A C 1
ATOM 580 O O . VAL A 1 79 ? -11.418 0.831 4.010 1.00 93.44 79 VAL A O 1
ATOM 583 N N . ARG A 1 80 ? -13.519 0.136 4.367 1.00 89.38 80 ARG A N 1
ATOM 584 C CA . ARG A 1 80 ? -13.952 0.345 2.965 1.00 89.38 80 ARG A CA 1
ATOM 585 C C . ARG A 1 80 ? -14.089 1.825 2.577 1.00 89.38 80 ARG A C 1
ATOM 587 O 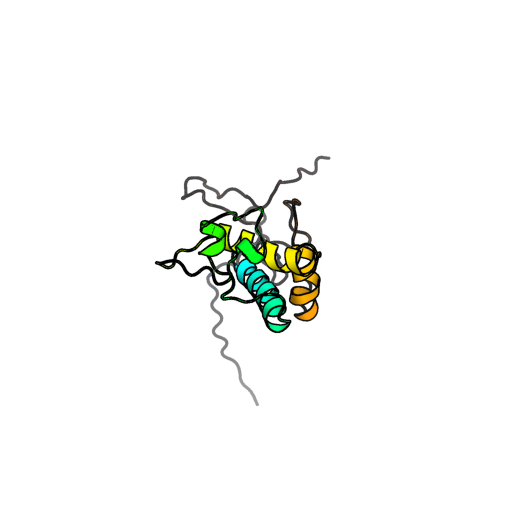O . ARG A 1 80 ? -14.364 2.126 1.422 1.00 89.38 80 ARG A O 1
ATOM 594 N N . MET A 1 81 ? -13.907 2.734 3.537 1.00 83.62 81 MET A N 1
ATOM 595 C CA . MET A 1 81 ? -14.006 4.191 3.418 1.00 83.62 81 MET A CA 1
ATOM 596 C C . MET A 1 81 ? -15.266 4.667 2.674 1.00 83.62 81 MET A C 1
ATOM 598 O O . MET A 1 81 ? -15.162 5.393 1.682 1.00 83.62 81 MET A O 1
ATOM 602 N N . PRO A 1 82 ? -16.470 4.276 3.135 1.00 71.44 82 PRO A N 1
ATOM 603 C CA . PRO A 1 82 ? -17.714 4.714 2.540 1.00 71.44 82 PRO A CA 1
ATOM 604 C C . PRO A 1 82 ? -17.934 6.174 2.946 1.00 71.44 82 PRO A C 1
ATOM 606 O O . PRO A 1 82 ? -18.101 6.491 4.121 1.00 71.44 82 PRO A O 1
ATOM 609 N N . GLY A 1 83 ? -17.883 7.079 1.973 1.00 68.56 83 GLY A N 1
ATOM 610 C CA . GLY A 1 83 ? -18.347 8.455 2.134 1.00 68.56 83 GLY A CA 1
ATOM 611 C C . GLY A 1 83 ? -19.779 8.610 1.625 1.00 68.56 83 GLY A C 1
ATOM 612 O O . GLY A 1 83 ? -20.268 7.768 0.875 1.00 68.56 83 GLY A O 1
ATOM 613 N N . ALA A 1 84 ? -20.431 9.729 1.959 1.00 70.56 84 ALA A N 1
ATOM 614 C CA . ALA A 1 84 ? -21.743 10.086 1.400 1.00 70.56 84 ALA A CA 1
ATOM 615 C C . ALA A 1 84 ? -21.722 10.241 -0.136 1.00 70.56 84 ALA A C 1
ATOM 617 O O . ALA A 1 84 ? -22.761 10.166 -0.787 1.00 70.56 84 ALA A O 1
ATOM 618 N N . LYS A 1 85 ? -20.535 10.473 -0.715 1.00 79.19 85 LYS A N 1
ATOM 619 C CA . LYS A 1 85 ? -20.277 10.531 -2.156 1.00 79.19 85 LYS A CA 1
ATOM 620 C C . LYS A 1 85 ? -18.918 9.905 -2.456 1.00 79.19 85 LYS A C 1
ATOM 622 O O . LYS A 1 85 ? -18.003 9.977 -1.634 1.00 79.19 85 LYS A O 1
ATOM 627 N N . TRP A 1 86 ? -18.783 9.318 -3.641 1.00 84.06 86 TRP A N 1
ATOM 628 C CA . TRP A 1 86 ? -17.501 8.814 -4.120 1.00 84.06 86 TRP A CA 1
ATOM 629 C C . TRP A 1 86 ? -16.579 9.978 -4.493 1.00 84.06 86 TRP A C 1
ATOM 631 O O . TRP A 1 86 ? -16.987 10.900 -5.198 1.00 84.06 86 TRP A O 1
ATOM 641 N N . ALA A 1 87 ? -15.332 9.920 -4.031 1.00 85.88 87 ALA A N 1
ATOM 642 C CA . ALA A 1 87 ? -14.282 10.848 -4.418 1.00 85.88 87 ALA A CA 1
ATOM 643 C C . ALA A 1 87 ? -12.938 10.121 -4.438 1.00 85.88 87 ALA A C 1
ATOM 645 O O . ALA A 1 87 ? -12.599 9.374 -3.515 1.00 85.88 87 ALA A O 1
ATOM 646 N N . TYR A 1 88 ? -12.152 10.360 -5.484 1.00 87.19 88 TYR A N 1
ATOM 647 C CA . TYR A 1 88 ? -10.793 9.848 -5.551 1.00 87.19 88 TYR A CA 1
ATOM 648 C C . TYR A 1 88 ? -9.924 10.502 -4.466 1.00 87.19 88 TYR A C 1
ATOM 650 O O . TYR A 1 88 ? -9.854 11.724 -4.365 1.00 87.19 88 TYR A O 1
ATOM 658 N N . SER A 1 89 ? -9.228 9.687 -3.671 1.00 90.19 89 SER A N 1
ATOM 659 C CA . SER A 1 89 ? -8.388 10.164 -2.569 1.00 90.19 89 SER A CA 1
ATOM 660 C C . SER A 1 89 ? -7.090 9.366 -2.493 1.00 90.19 89 SER A C 1
ATOM 662 O O . SER A 1 89 ? -7.090 8.171 -2.199 1.00 90.19 89 SER A O 1
ATOM 664 N N . ASN A 1 90 ? -5.957 10.032 -2.734 1.00 91.88 90 ASN A N 1
ATOM 665 C CA . ASN A 1 90 ? -4.643 9.438 -2.473 1.00 91.88 90 ASN A CA 1
ATOM 666 C C . ASN A 1 90 ? -4.445 9.181 -0.972 1.00 91.88 90 ASN A C 1
ATOM 668 O O . ASN A 1 90 ? -3.905 8.141 -0.606 1.00 91.88 90 ASN A O 1
ATOM 672 N N . THR A 1 91 ? -4.940 10.076 -0.114 1.00 91.31 91 THR A N 1
ATOM 673 C CA . THR A 1 91 ? -4.859 9.954 1.349 1.00 91.31 91 THR A CA 1
ATOM 674 C C . THR A 1 91 ? -5.524 8.676 1.852 1.00 91.31 91 THR A C 1
ATOM 676 O O . THR A 1 91 ? -4.971 7.997 2.712 1.00 91.31 91 THR A O 1
ATOM 679 N N . ASN A 1 92 ? -6.654 8.281 1.257 1.00 92.75 92 ASN A N 1
AT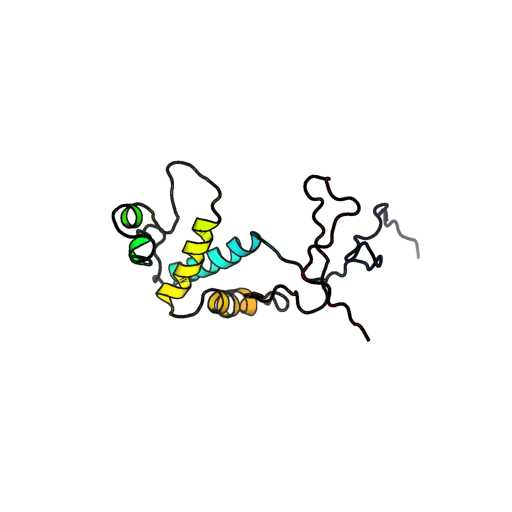OM 680 C CA . ASN A 1 92 ? -7.331 7.027 1.595 1.00 92.75 92 ASN A CA 1
ATOM 681 C C . ASN A 1 92 ? -6.416 5.817 1.362 1.00 92.75 92 ASN A C 1
ATOM 683 O O . ASN A 1 92 ? -6.373 4.901 2.175 1.00 92.75 92 ASN A O 1
ATOM 687 N N . TYR A 1 93 ? -5.626 5.834 0.289 1.00 93.62 93 TYR A N 1
ATOM 688 C CA . TYR A 1 93 ? -4.694 4.749 -0.008 1.00 93.62 93 TYR A CA 1
ATOM 689 C C . TYR A 1 93 ? -3.408 4.797 0.818 1.00 93.62 93 TYR A C 1
ATOM 691 O O . TYR A 1 93 ? -2.831 3.743 1.073 1.00 93.62 93 TYR A O 1
ATOM 699 N N . VAL A 1 94 ? -2.986 5.975 1.286 1.00 92.81 94 VAL A N 1
ATOM 700 C CA . VAL A 1 94 ? -1.925 6.074 2.301 1.00 92.81 94 VAL A CA 1
ATOM 701 C C . VAL A 1 94 ? -2.385 5.392 3.588 1.00 92.81 94 VAL A C 1
ATOM 703 O O . VAL A 1 94 ? -1.693 4.510 4.085 1.00 92.81 94 VAL A O 1
ATOM 706 N N . LEU A 1 95 ? -3.589 5.713 4.074 1.00 95.00 95 LEU A N 1
ATOM 707 C CA . LEU A 1 95 ? -4.165 5.068 5.257 1.00 95.00 95 LEU A CA 1
ATOM 708 C C . LEU A 1 95 ? -4.365 3.558 5.054 1.00 95.00 95 LEU A C 1
ATOM 710 O O . LEU A 1 95 ? -4.037 2.777 5.940 1.00 95.00 95 LEU A O 1
ATOM 714 N N . ALA A 1 96 ? -4.841 3.132 3.880 1.00 94.69 96 ALA A N 1
ATOM 715 C CA . ALA A 1 96 ? -4.984 1.713 3.556 1.00 94.69 96 ALA A CA 1
ATOM 716 C C . ALA A 1 96 ? -3.637 0.969 3.565 1.00 94.69 96 ALA A C 1
ATOM 718 O O . ALA A 1 96 ? -3.580 -0.172 4.011 1.00 94.69 96 ALA A O 1
ATOM 719 N N . GLY A 1 97 ? -2.551 1.613 3.123 1.00 93.62 97 GLY A N 1
ATOM 720 C CA . GLY A 1 97 ? -1.199 1.055 3.186 1.00 93.62 97 GLY A CA 1
ATOM 721 C C . GLY A 1 97 ? -0.714 0.791 4.612 1.00 93.62 97 GLY A C 1
ATOM 722 O O . GLY A 1 97 ? -0.013 -0.188 4.834 1.00 93.62 97 GLY A O 1
ATOM 723 N N . LEU A 1 98 ? -1.145 1.596 5.586 1.00 96.62 98 LEU A N 1
ATOM 724 C CA . LEU A 1 98 ? -0.780 1.422 6.997 1.00 96.62 98 LEU A CA 1
ATOM 725 C C . LEU A 1 98 ? -1.530 0.271 7.678 1.00 96.62 98 LEU A C 1
ATOM 727 O O . LEU A 1 98 ? -1.115 -0.196 8.736 1.00 96.62 98 LEU A O 1
ATOM 731 N N . LEU A 1 99 ? -2.637 -0.202 7.099 1.00 97.50 99 LEU A N 1
ATOM 732 C CA . LEU A 1 99 ? -3.451 -1.246 7.715 1.00 97.50 99 LEU A CA 1
ATOM 733 C C . LEU A 1 99 ? -2.747 -2.613 7.773 1.00 97.50 99 LEU A C 1
ATOM 735 O O . LEU A 1 99 ? -2.695 -3.175 8.869 1.00 97.50 99 LEU A O 1
ATOM 739 N N . PRO A 1 100 ? -2.181 -3.163 6.672 1.00 97.38 100 PRO A N 1
ATOM 740 C CA . PRO A 1 100 ? -1.373 -4.376 6.742 1.00 97.38 100 PRO A CA 1
ATOM 741 C C . PRO A 1 100 ? -0.220 -4.242 7.732 1.00 97.38 100 PRO A C 1
ATOM 743 O O . PRO A 1 100 ? -0.008 -5.151 8.526 1.00 97.38 100 PRO A O 1
ATOM 746 N N . GLU A 1 101 ? 0.464 -3.098 7.746 1.00 97.06 101 GLU A N 1
ATOM 747 C CA . GLU A 1 101 ? 1.568 -2.846 8.674 1.00 97.06 101 GLU A CA 1
ATOM 748 C C . GLU A 1 101 ? 1.114 -2.908 10.127 1.00 97.06 101 GLU A C 1
ATOM 750 O O . GLU A 1 101 ? 1.695 -3.632 10.932 1.00 97.06 101 GLU A O 1
ATOM 755 N N . LYS A 1 102 ? -0.005 -2.262 10.456 1.00 97.12 102 LYS A N 1
ATOM 756 C CA . LYS A 1 102 ? -0.542 -2.282 11.813 1.00 97.12 102 LYS A CA 1
ATOM 757 C C . LYS A 1 102 ? -0.890 -3.688 12.307 1.00 97.12 102 LYS A C 1
ATOM 759 O O . LYS A 1 102 ? -0.668 -3.983 13.478 1.00 97.12 102 LYS A O 1
ATOM 764 N N . VAL A 1 103 ? -1.474 -4.533 11.454 1.00 98.00 103 VAL A N 1
ATOM 765 C CA . VAL A 1 103 ? -1.963 -5.867 11.863 1.00 98.00 103 VAL A CA 1
ATOM 766 C C . VAL A 1 103 ? -0.929 -6.984 11.709 1.00 98.00 103 VAL A C 1
ATOM 768 O O . VAL A 1 103 ? -1.188 -8.109 12.134 1.00 98.00 103 VAL A O 1
ATOM 771 N N . THR A 1 104 ? 0.214 -6.705 11.080 1.00 97.25 104 THR A N 1
ATOM 772 C CA . THR A 1 104 ? 1.298 -7.684 10.877 1.00 97.25 104 THR A CA 1
ATOM 773 C C . THR A 1 104 ? 2.589 -7.311 11.599 1.00 97.25 104 THR A C 1
ATOM 775 O O . THR A 1 104 ? 3.355 -8.205 11.934 1.00 97.25 104 THR A O 1
ATOM 778 N N . GLY A 1 105 ? 2.830 -6.020 11.843 1.00 96.81 105 GLY A N 1
ATOM 779 C CA . GLY A 1 105 ? 4.117 -5.488 12.292 1.00 96.81 105 GLY A CA 1
ATOM 780 C C . GLY A 1 105 ? 5.153 -5.335 11.171 1.00 96.81 105 GLY A C 1
ATOM 781 O O . GLY A 1 105 ? 6.240 -4.823 11.421 1.00 96.81 105 GLY A O 1
ATOM 782 N N . GLU A 1 106 ? 4.842 -5.753 9.941 1.00 96.00 106 GLU A N 1
ATOM 783 C CA . GLU A 1 106 ? 5.748 -5.635 8.798 1.00 96.00 106 GLU A CA 1
ATOM 784 C C . GLU A 1 106 ? 5.511 -4.328 8.034 1.00 96.00 106 GLU A C 1
ATOM 786 O O . GLU A 1 106 ? 4.360 -4.013 7.727 1.00 96.00 106 GLU A O 1
ATOM 791 N N . PRO A 1 107 ? 6.561 -3.599 7.618 1.00 95.50 107 PRO A N 1
ATOM 792 C CA . PRO A 1 107 ? 6.389 -2.413 6.787 1.00 95.50 107 PR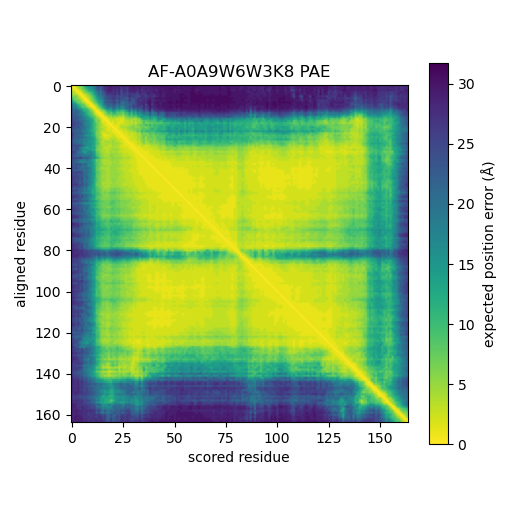O A CA 1
ATOM 793 C C . PRO A 1 107 ? 5.572 -2.712 5.528 1.00 95.50 107 PRO A C 1
ATOM 795 O O . PRO A 1 107 ? 5.818 -3.706 4.840 1.00 95.50 107 PRO A O 1
ATOM 798 N N . ALA A 1 108 ? 4.644 -1.826 5.165 1.00 91.50 108 ALA A N 1
ATOM 799 C CA . ALA A 1 108 ? 3.706 -2.072 4.064 1.00 91.50 108 ALA A CA 1
ATOM 800 C C . ALA A 1 108 ? 4.385 -2.448 2.730 1.00 91.50 108 ALA A C 1
ATOM 802 O O . ALA A 1 108 ? 3.930 -3.344 2.015 1.00 91.50 108 ALA A O 1
ATOM 803 N N . ALA A 1 109 ? 5.495 -1.782 2.393 1.00 94.06 109 ALA A N 1
ATOM 804 C CA . ALA A 1 109 ? 6.267 -2.071 1.183 1.00 94.06 109 ALA A CA 1
ATOM 805 C C . ALA A 1 109 ? 6.896 -3.474 1.215 1.00 94.06 109 ALA A C 1
ATOM 807 O O . ALA A 1 109 ? 6.915 -4.158 0.188 1.00 94.06 109 ALA A O 1
ATOM 808 N N . THR A 1 110 ? 7.369 -3.912 2.384 1.00 96.38 110 THR A N 1
ATOM 809 C CA . THR A 1 110 ? 7.875 -5.272 2.606 1.00 96.38 110 THR A CA 1
ATOM 810 C C . THR A 1 110 ? 6.741 -6.271 2.441 1.00 96.38 110 THR A C 1
ATOM 812 O O . THR A 1 110 ? 6.846 -7.163 1.603 1.00 96.38 110 THR A O 1
ATOM 815 N N . TYR A 1 111 ? 5.610 -6.046 3.117 1.00 97.38 111 TYR A N 1
ATOM 816 C CA . TYR A 1 111 ? 4.453 -6.932 3.040 1.00 97.38 111 TYR A CA 1
ATOM 817 C C . TYR A 1 111 ? 3.979 -7.137 1.593 1.00 97.38 111 TYR A C 1
ATOM 819 O O . TYR A 1 111 ? 3.811 -8.262 1.123 1.00 97.38 111 TYR A O 1
ATOM 827 N N . ILE A 1 112 ? 3.805 -6.046 0.839 1.00 97.25 112 ILE A N 1
ATOM 828 C CA . ILE A 1 112 ? 3.388 -6.110 -0.569 1.00 97.25 112 ILE A CA 1
ATOM 829 C C . ILE A 1 112 ? 4.449 -6.825 -1.419 1.00 97.25 112 ILE A C 1
ATOM 831 O O . ILE A 1 112 ? 4.103 -7.597 -2.316 1.00 97.25 112 ILE A O 1
ATOM 835 N N . THR A 1 113 ? 5.735 -6.602 -1.148 1.00 97.19 113 THR A N 1
ATOM 836 C CA . THR A 1 113 ? 6.819 -7.271 -1.878 1.00 97.19 113 THR A CA 1
ATOM 837 C C . THR A 1 113 ? 6.777 -8.784 -1.673 1.00 97.19 113 THR A C 1
ATOM 839 O O . THR A 1 113 ? 6.769 -9.535 -2.650 1.00 97.19 113 THR A O 1
ATOM 842 N N . GLU A 1 114 ? 6.698 -9.228 -0.422 1.00 97.69 114 GLU A N 1
ATOM 843 C CA . GLU A 1 114 ? 6.773 -10.643 -0.057 1.00 97.69 114 GLU A CA 1
ATOM 844 C C . GLU A 1 114 ?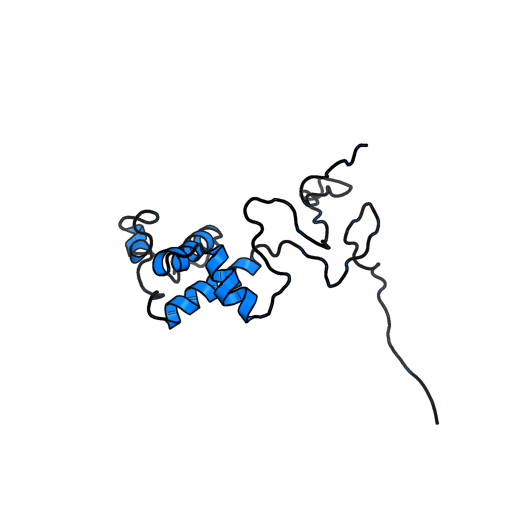 5.485 -11.415 -0.345 1.00 97.69 114 GLU A C 1
ATOM 846 O O . GLU A 1 114 ? 5.538 -12.572 -0.757 1.00 97.69 114 GLU A O 1
ATOM 851 N N . HIS A 1 115 ? 4.323 -10.785 -0.172 1.00 97.44 115 HIS A N 1
ATOM 852 C CA . HIS A 1 115 ? 3.035 -11.483 -0.200 1.00 97.44 115 HIS A CA 1
ATOM 853 C C . HIS A 1 115 ? 2.179 -11.191 -1.434 1.00 97.44 115 HIS A C 1
ATOM 855 O O . HIS A 1 115 ? 1.162 -11.858 -1.636 1.00 97.44 115 HIS A O 1
ATOM 861 N N . VAL A 1 116 ? 2.572 -10.226 -2.272 1.00 97.62 116 VAL A N 1
ATOM 862 C CA . VAL A 1 116 ? 1.848 -9.891 -3.510 1.00 97.62 116 VAL A CA 1
ATOM 863 C C . VAL A 1 116 ? 2.772 -9.954 -4.723 1.00 97.62 116 VAL A C 1
ATOM 865 O O . VAL A 1 116 ? 2.516 -10.722 -5.644 1.00 97.62 116 VAL A O 1
ATOM 868 N N . ILE A 1 117 ? 3.871 -9.196 -4.726 1.00 97.62 117 ILE A N 1
ATOM 869 C CA . ILE A 1 117 ? 4.759 -9.056 -5.893 1.00 97.62 117 ILE A CA 1
ATOM 870 C C . ILE A 1 117 ? 5.509 -10.358 -6.191 1.00 97.62 117 ILE A C 1
ATOM 872 O O . ILE A 1 117 ? 5.455 -10.853 -7.319 1.00 97.62 117 ILE A O 1
ATOM 876 N N . ARG A 1 118 ? 6.216 -10.919 -5.199 1.00 97.50 118 ARG A N 1
ATOM 877 C CA . ARG A 1 118 ? 7.010 -12.144 -5.383 1.00 97.50 118 ARG A CA 1
ATOM 878 C C . ARG A 1 118 ? 6.146 -13.360 -5.735 1.00 97.50 118 ARG A C 1
ATOM 880 O O . ARG A 1 118 ? 6.484 -14.015 -6.721 1.00 97.50 118 ARG A O 1
ATOM 887 N N . PRO A 1 119 ? 5.026 -13.641 -5.039 1.00 97.94 119 PRO A N 1
ATOM 888 C CA . PRO A 1 119 ? 4.163 -14.771 -5.379 1.00 97.94 119 PRO A CA 1
ATOM 889 C C . PRO A 1 119 ? 3.512 -14.638 -6.759 1.00 97.94 119 PRO A C 1
ATOM 891 O O . PRO A 1 119 ? 3.312 -15.640 -7.435 1.00 97.94 119 PRO A O 1
ATOM 894 N N . ALA A 1 120 ? 3.240 -13.410 -7.217 1.00 97.12 120 ALA A N 1
ATOM 895 C CA . ALA A 1 120 ? 2.731 -13.151 -8.564 1.00 97.12 120 ALA A CA 1
ATOM 896 C C . ALA A 1 120 ? 3.814 -13.215 -9.663 1.00 97.12 120 ALA A C 1
ATOM 898 O O . ALA A 1 120 ? 3.522 -12.955 -10.828 1.00 97.12 120 ALA A O 1
ATOM 899 N N . GLY A 1 121 ? 5.073 -13.519 -9.322 1.00 97.19 121 GLY A N 1
ATOM 900 C CA . GLY A 1 121 ? 6.165 -13.630 -10.292 1.00 97.19 121 GLY A CA 1
ATOM 901 C C . GL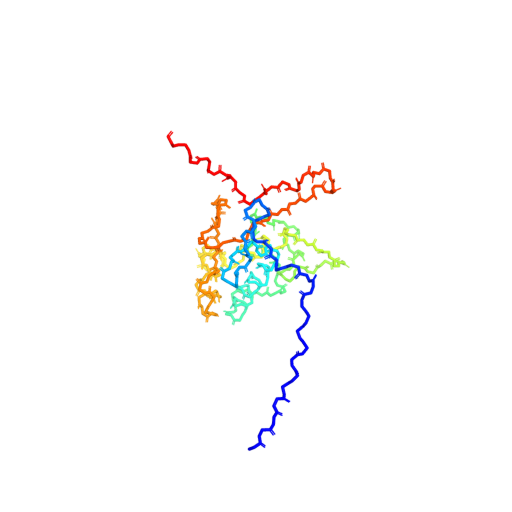Y A 1 121 ? 6.625 -12.294 -10.890 1.00 97.19 121 GLY A C 1
ATOM 902 O O . GLY A 1 121 ? 7.303 -12.283 -11.917 1.00 97.19 121 GLY A O 1
ATOM 903 N N . LEU A 1 122 ? 6.306 -11.158 -10.261 1.00 95.19 122 LEU A N 1
ATOM 904 C CA . LEU A 1 122 ? 6.592 -9.814 -10.778 1.00 95.19 122 LEU A CA 1
ATOM 905 C C . LEU A 1 122 ? 8.052 -9.384 -10.519 1.00 95.19 122 LEU A C 1
ATOM 907 O O . LEU A 1 122 ? 8.327 -8.423 -9.801 1.00 95.19 122 LEU A O 1
ATOM 911 N N . ARG A 1 123 ? 9.013 -10.081 -11.138 1.00 91.44 123 ARG A N 1
ATOM 912 C CA . ARG A 1 123 ? 10.474 -9.982 -10.887 1.00 91.44 123 ARG A CA 1
ATOM 913 C C . ARG A 1 123 ? 11.114 -8.611 -11.143 1.00 91.44 123 ARG A C 1
ATOM 915 O O . ARG A 1 12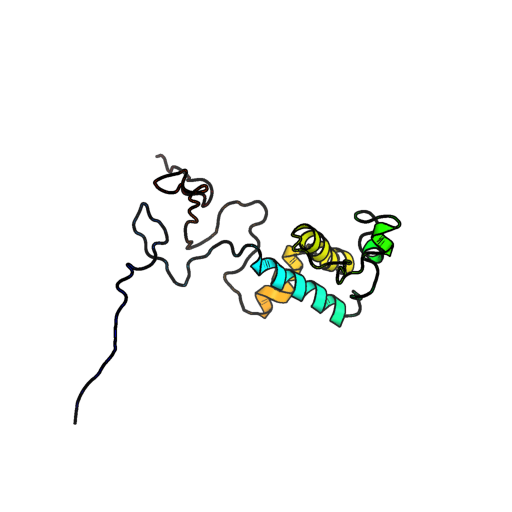3 ? 12.256 -8.380 -10.749 1.00 91.44 123 ARG A O 1
ATOM 922 N N . HIS A 1 124 ? 10.420 -7.708 -11.827 1.00 91.75 124 HIS A N 1
ATOM 923 C CA . HIS A 1 124 ? 10.915 -6.366 -12.160 1.00 91.75 124 HIS A CA 1
ATOM 924 C C . HIS A 1 124 ? 10.117 -5.242 -11.489 1.00 91.75 124 HIS A C 1
ATOM 926 O O . HIS A 1 124 ? 10.282 -4.076 -11.843 1.00 91.75 124 HIS A O 1
ATOM 932 N N . THR A 1 125 ? 9.290 -5.585 -10.499 1.00 93.56 125 THR A N 1
ATOM 933 C CA . THR A 1 125 ? 8.474 -4.643 -9.725 1.00 93.56 125 THR A CA 1
ATOM 934 C C . THR A 1 125 ? 9.045 -4.495 -8.320 1.00 93.56 125 THR A C 1
ATOM 936 O O . THR A 1 125 ? 9.343 -5.489 -7.664 1.00 93.56 125 THR A O 1
ATOM 939 N N . TYR A 1 126 ? 9.217 -3.259 -7.854 1.00 92.81 126 TYR A N 1
ATOM 940 C CA . TYR A 1 126 ? 9.763 -2.968 -6.528 1.00 92.81 126 TYR A CA 1
ATOM 941 C C . TYR A 1 126 ? 9.346 -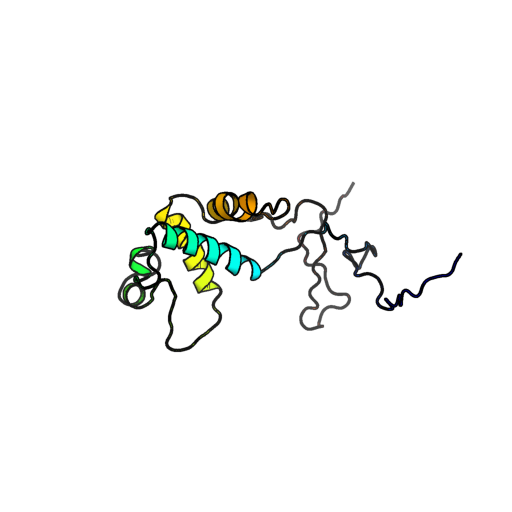1.570 -6.053 1.00 92.81 126 TYR A C 1
ATOM 943 O O . TYR A 1 126 ? 9.025 -0.696 -6.862 1.00 92.81 126 TYR A O 1
ATOM 951 N N . PHE A 1 127 ? 9.393 -1.342 -4.739 1.00 92.00 127 PHE A N 1
ATOM 952 C CA . PHE A 1 127 ? 9.248 -0.009 -4.153 1.00 92.00 127 PHE A CA 1
ATOM 953 C C . PHE A 1 127 ? 10.622 0.674 -4.084 1.00 92.00 127 PHE A C 1
ATOM 955 O O . PHE A 1 127 ? 11.515 0.153 -3.420 1.00 92.00 127 PHE A O 1
ATOM 962 N N . PRO A 1 128 ? 10.829 1.834 -4.734 1.00 87.19 128 PRO A N 1
ATOM 963 C CA . PRO A 1 128 ? 12.128 2.509 -4.728 1.00 87.19 128 PRO A CA 1
ATOM 964 C C . PRO A 1 128 ? 12.417 3.268 -3.418 1.00 87.19 128 PRO A C 1
ATOM 966 O O . PRO A 1 128 ? 13.515 3.791 -3.245 1.00 87.19 128 PRO A O 1
ATOM 969 N N . GLY A 1 129 ? 11.449 3.359 -2.498 1.00 85.19 129 GLY A N 1
ATOM 970 C CA . GLY A 1 129 ? 11.570 4.174 -1.290 1.00 85.19 129 GLY A CA 1
ATOM 971 C C . GLY A 1 129 ? 11.833 5.643 -1.633 1.00 85.19 129 GLY A C 1
ATOM 972 O O . GLY A 1 129 ? 11.187 6.208 -2.518 1.00 85.19 129 GLY A O 1
ATOM 973 N N . THR A 1 130 ? 12.806 6.248 -0.955 1.00 83.56 130 THR A N 1
ATOM 974 C CA . THR A 1 130 ? 13.269 7.620 -1.218 1.00 83.56 130 THR A CA 1
ATOM 975 C C . THR A 1 130 ? 14.272 7.707 -2.364 1.00 83.56 130 THR A C 1
ATOM 977 O O . THR A 1 130 ? 14.622 8.815 -2.766 1.00 83.56 130 THR A O 1
ATOM 980 N N . ASN A 1 131 ? 14.727 6.574 -2.919 1.00 80.88 131 ASN A N 1
ATOM 981 C CA . ASN A 1 131 ? 15.616 6.584 -4.069 1.00 80.88 131 ASN A CA 1
ATOM 982 C C . ASN A 1 131 ? 14.843 7.143 -5.264 1.00 80.88 131 ASN A C 1
ATOM 984 O O . ASN A 1 131 ? 13.856 6.545 -5.714 1.00 80.88 131 ASN A O 1
ATOM 988 N N . PRO A 1 132 ? 15.259 8.292 -5.806 1.00 77.56 132 PRO A N 1
ATOM 989 C CA . PRO A 1 132 ? 14.493 8.862 -6.881 1.00 77.56 132 PRO A CA 1
ATOM 990 C C . PRO A 1 132 ? 14.738 8.043 -8.173 1.00 77.56 132 PRO A C 1
ATOM 992 O O . PRO A 1 132 ? 13.857 7.986 -9.029 1.00 77.56 132 PRO A O 1
ATOM 995 N N . TYR A 1 133 ? 15.856 7.314 -8.295 1.00 79.25 133 TYR A N 1
ATOM 996 C CA . TYR A 1 133 ? 16.260 6.578 -9.496 1.00 79.25 133 TYR A CA 1
ATOM 997 C C . TYR A 1 133 ? 15.530 5.243 -9.709 1.00 79.25 133 TYR A C 1
ATOM 999 O O . TYR A 1 133 ? 15.225 4.503 -8.773 1.00 79.25 133 TYR A O 1
ATOM 1007 N N . ILE A 1 134 ? 15.325 4.891 -10.984 1.00 81.94 134 ILE A N 1
ATOM 1008 C CA . ILE A 1 134 ? 14.840 3.569 -11.407 1.00 81.94 134 ILE A CA 1
ATOM 1009 C C . ILE A 1 134 ? 16.047 2.695 -11.777 1.00 81.94 134 ILE A C 1
ATOM 1011 O O . ILE A 1 134 ? 16.853 3.069 -12.632 1.00 81.94 134 ILE A O 1
ATOM 1015 N N . ALA A 1 135 ? 16.174 1.536 -11.137 1.00 80.31 135 ALA A N 1
ATOM 1016 C CA . ALA A 1 135 ? 17.228 0.564 -11.382 1.00 80.31 135 ALA A CA 1
ATOM 1017 C C . ALA A 1 135 ? 16.956 -0.223 -12.671 1.00 80.31 135 ALA A C 1
ATOM 1019 O O . ALA A 1 135 ? 15.825 -0.646 -12.903 1.00 80.31 135 ALA A O 1
ATOM 1020 N N . GLY A 1 136 ? 18.000 -0.490 -13.459 1.00 78.38 136 GLY A N 1
ATOM 1021 C CA . GLY A 1 136 ? 17.912 -1.241 -14.716 1.00 78.38 136 GLY A CA 1
ATOM 1022 C C . GLY A 1 136 ? 17.468 -0.405 -15.929 1.00 78.38 136 GLY A C 1
ATOM 1023 O O . GLY A 1 136 ? 17.424 0.832 -15.852 1.00 78.38 136 GLY A O 1
ATOM 1024 N N . PRO A 1 137 ? 17.169 -1.070 -17.063 1.00 78.38 137 PRO A N 1
ATOM 1025 C CA . PRO A 1 137 ? 16.612 -0.429 -18.251 1.00 78.38 137 PRO A CA 1
ATOM 1026 C C . PRO A 1 137 ? 15.317 0.305 -17.904 1.00 78.38 137 PRO A C 1
ATOM 1028 O O . PRO A 1 137 ? 14.447 -0.239 -17.224 1.00 78.38 137 PRO A O 1
ATOM 1031 N N . ARG A 1 138 ? 15.191 1.559 -18.340 1.00 77.81 138 ARG A N 1
ATOM 1032 C CA . ARG A 1 138 ? 14.065 2.424 -17.968 1.00 77.81 138 ARG A CA 1
ATOM 1033 C C . ARG A 1 138 ? 13.642 3.3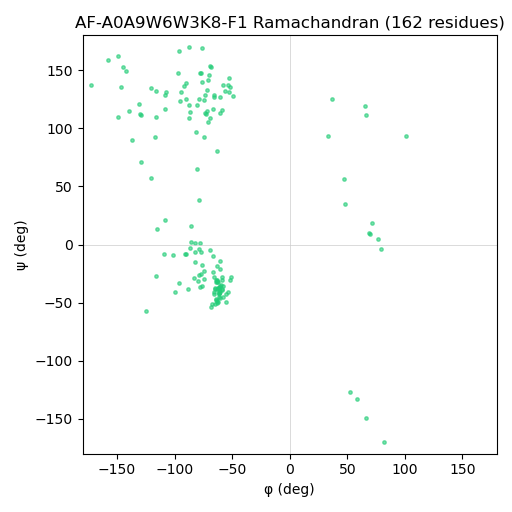45 -19.096 1.00 77.81 138 ARG A C 1
ATOM 1035 O O . ARG A 1 138 ? 14.473 3.740 -19.919 1.00 77.81 138 ARG A O 1
ATOM 1042 N N . SER A 1 139 ? 12.376 3.730 -19.084 1.00 77.75 139 SER A N 1
ATOM 1043 C CA . SER A 1 139 ? 11.866 4.812 -19.926 1.00 77.75 139 SER A CA 1
ATOM 1044 C C . SER A 1 139 ? 11.979 6.137 -19.189 1.00 77.75 139 SER A C 1
ATOM 1046 O O . SER A 1 139 ? 11.726 6.204 -17.983 1.00 77.75 139 SER A O 1
ATOM 1048 N N . ARG A 1 140 ? 12.373 7.192 -19.905 1.00 76.62 140 ARG A N 1
ATOM 1049 C CA . ARG A 1 140 ? 12.325 8.548 -19.374 1.00 76.62 140 ARG A CA 1
ATOM 1050 C C . ARG A 1 140 ? 10.885 9.069 -19.445 1.00 76.62 140 ARG A C 1
ATOM 1052 O O . ARG A 1 140 ? 10.253 9.027 -20.492 1.00 76.62 140 ARG A O 1
ATOM 1059 N N . ALA A 1 141 ? 10.361 9.518 -18.312 1.00 69.88 141 ALA A N 1
ATOM 1060 C CA . ALA A 1 141 ? 9.210 10.392 -18.203 1.00 69.88 141 ALA A CA 1
ATOM 1061 C C . ALA A 1 141 ? 9.569 11.831 -18.612 1.00 69.88 141 ALA A C 1
ATOM 1063 O O . ALA A 1 141 ? 10.512 12.438 -18.085 1.00 69.88 141 ALA A O 1
ATOM 1064 N N . TYR A 1 142 ? 8.749 12.362 -19.509 1.00 69.44 142 TYR A N 1
ATOM 1065 C CA . TYR A 1 142 ? 8.736 13.748 -19.948 1.00 69.44 142 TYR A CA 1
ATOM 1066 C C . TYR A 1 142 ? 7.402 14.351 -19.531 1.00 69.44 142 TYR A C 1
ATOM 1068 O O . TYR A 1 142 ? 6.358 13.733 -19.737 1.00 69.44 142 TYR A O 1
ATOM 1076 N N . TYR A 1 143 ? 7.437 15.533 -18.927 1.00 59.25 143 TYR A N 1
ATOM 1077 C CA . TYR A 1 143 ? 6.230 16.280 -18.594 1.00 59.25 143 TYR A CA 1
ATOM 1078 C C . TYR A 1 143 ? 6.253 17.578 -19.401 1.00 59.25 143 TYR A C 1
ATOM 1080 O O . TYR A 1 143 ? 7.073 18.448 -19.107 1.00 59.25 143 TYR A O 1
ATOM 1088 N N . PRO A 1 144 ? 5.382 17.739 -20.411 1.00 54.19 144 PRO A N 1
ATOM 1089 C CA . PRO A 1 144 ? 5.111 19.059 -20.944 1.00 54.19 144 PRO A CA 1
ATOM 1090 C C . PRO A 1 144 ? 4.314 19.759 -19.848 1.00 54.19 144 PRO A C 1
ATOM 1092 O O . PRO A 1 144 ? 3.170 19.394 -19.593 1.00 54.19 144 PRO A O 1
ATOM 1095 N N . LEU A 1 145 ? 4.927 20.681 -19.115 1.00 50.06 145 LEU A N 1
ATOM 1096 C CA . LEU A 1 145 ? 4.284 21.397 -18.014 1.00 50.06 145 LEU A CA 1
ATOM 1097 C C . LEU A 1 145 ? 3.112 22.239 -18.564 1.00 50.06 145 LEU A C 1
ATOM 1099 O O . LEU A 1 145 ? 3.286 23.409 -18.867 1.00 50.06 145 LEU A O 1
ATOM 1103 N N . TYR A 1 146 ? 1.951 21.627 -18.809 1.00 53.06 146 TYR A N 1
ATOM 1104 C CA . TYR A 1 146 ? 0.833 22.205 -19.572 1.00 53.06 146 TYR A CA 1
ATOM 1105 C C . TYR A 1 146 ? 1.248 22.835 -20.920 1.00 53.06 146 TYR A C 1
ATOM 1107 O O . TYR A 1 146 ? 0.702 23.853 -21.327 1.00 53.06 146 TYR A O 1
ATOM 1115 N N . GLY A 1 147 ? 2.243 22.256 -21.604 1.00 52.84 147 GLY A N 1
ATOM 1116 C CA . GLY A 1 147 ? 2.772 22.797 -22.866 1.00 52.84 147 GLY A CA 1
ATOM 1117 C C . GLY A 1 147 ? 3.692 24.019 -22.725 1.00 52.84 147 GLY A C 1
ATOM 1118 O O . GLY A 1 147 ? 4.134 24.551 -23.733 1.00 52.84 147 GLY A O 1
ATOM 1119 N N . LEU A 1 148 ? 4.031 24.444 -21.502 1.00 50.72 148 LEU A N 1
ATOM 1120 C CA . LEU A 1 148 ? 4.915 25.593 -21.239 1.00 50.72 148 LEU A CA 1
ATOM 1121 C C . LEU A 1 148 ? 6.412 25.283 -21.405 1.00 50.72 148 LEU A C 1
ATOM 1123 O O . LEU A 1 148 ? 7.244 26.167 -21.225 1.00 50.72 148 LEU A O 1
ATOM 1127 N N . VAL A 1 149 ? 6.770 24.028 -21.686 1.00 53.16 149 VAL A N 1
ATOM 1128 C CA . VAL A 1 149 ? 8.163 23.582 -21.808 1.00 53.16 149 VAL A CA 1
ATOM 1129 C C . VAL A 1 149 ? 8.327 22.824 -23.119 1.00 53.16 149 VAL A C 1
ATOM 1131 O O . VAL A 1 149 ? 7.795 21.720 -23.260 1.00 53.16 149 VAL A O 1
ATOM 1134 N N . ASP A 1 150 ? 9.069 23.433 -24.044 1.00 52.44 150 ASP A N 1
ATOM 1135 C CA . ASP A 1 150 ? 9.426 22.881 -25.350 1.00 52.44 150 ASP A CA 1
ATOM 1136 C C . ASP A 1 150 ? 10.946 23.036 -25.593 1.00 52.44 150 ASP A C 1
ATOM 1138 O O . ASP A 1 150 ? 11.453 24.161 -25.540 1.00 52.44 150 ASP A O 1
ATOM 1142 N N . PRO A 1 151 ? 11.699 21.938 -25.809 1.00 57.72 151 PRO A N 1
ATOM 1143 C CA . PRO A 1 151 ? 11.245 20.548 -25.755 1.00 57.72 151 PRO A CA 1
ATOM 1144 C C . PRO A 1 151 ? 10.879 20.114 -24.324 1.00 57.72 151 PRO A C 1
ATOM 1146 O O . PRO A 1 151 ? 11.452 20.637 -23.366 1.00 57.72 151 PRO A O 1
ATOM 1149 N N . PRO A 1 152 ? 9.961 19.140 -24.150 1.00 56.50 152 PRO A N 1
ATOM 1150 C CA . PRO A 1 152 ? 9.557 18.639 -22.839 1.00 56.50 152 PRO A CA 1
ATOM 1151 C C . PRO A 1 152 ? 10.768 18.293 -21.969 1.00 56.50 152 PRO A C 1
ATOM 1153 O O . PRO A 1 152 ? 11.647 17.533 -22.385 1.00 56.50 152 PRO A O 1
ATOM 1156 N N . ALA A 1 153 ? 10.814 18.825 -20.749 1.00 55.59 153 ALA A N 1
ATOM 1157 C CA . ALA A 1 153 ? 11.930 18.567 -19.851 1.00 55.59 153 ALA A CA 1
ATOM 1158 C C . ALA A 1 153 ? 11.911 17.119 -19.330 1.00 55.59 153 ALA A C 1
ATOM 1160 O O . ALA A 1 153 ? 10.865 16.530 -19.029 1.00 55.59 153 ALA A O 1
ATOM 1161 N N . GLU A 1 154 ? 13.103 16.532 -19.223 1.00 50.69 154 GLU A N 1
ATOM 1162 C CA . GLU A 1 154 ? 13.291 15.217 -18.624 1.00 50.69 154 GLU A CA 1
ATOM 1163 C C . GLU A 1 154 ? 13.118 15.314 -17.101 1.00 50.69 154 GLU A C 1
ATOM 1165 O O . GLU A 1 154 ? 13.973 15.844 -16.397 1.00 50.69 154 GLU A O 1
ATOM 1170 N N . HIS A 1 155 ? 12.054 14.715 -16.568 1.00 53.34 155 HIS A N 1
ATOM 1171 C CA . HIS A 1 155 ? 11.808 14.644 -15.119 1.00 53.34 155 HIS A CA 1
ATOM 1172 C C . HIS A 1 155 ? 12.017 13.236 -14.558 1.00 53.34 155 HIS A C 1
ATOM 1174 O O . HIS A 1 155 ? 11.567 12.883 -13.468 1.00 53.34 155 HIS A O 1
ATOM 1180 N N . SER A 1 156 ? 12.772 12.427 -15.294 1.00 50.78 156 SER A N 1
ATOM 1181 C CA . SER A 1 156 ? 13.129 11.047 -14.955 1.00 50.78 156 SER A CA 1
ATOM 1182 C C . SER A 1 156 ? 14.254 10.966 -13.946 1.00 50.78 156 SER A C 1
ATOM 1184 O O . SER A 1 156 ? 15.099 10.089 -14.048 1.00 50.78 156 SER A O 1
ATOM 1186 N N . VAL A 1 157 ? 14.246 11.869 -12.971 1.00 38.75 157 VAL A N 1
ATOM 1187 C CA . VAL A 1 157 ? 15.182 11.911 -11.855 1.00 38.75 157 VAL A CA 1
ATOM 1188 C C . VAL A 1 157 ? 16.628 12.207 -12.273 1.00 38.75 157 VAL A C 1
ATOM 1190 O O . VAL A 1 157 ? 17.266 11.413 -12.954 1.00 38.75 157 VAL A O 1
ATOM 1193 N N . GLY A 1 158 ? 17.151 13.327 -11.757 1.00 36.56 158 GLY A N 1
ATOM 1194 C CA . GLY A 1 158 ? 18.574 13.653 -11.585 1.00 36.56 158 GLY A CA 1
ATOM 1195 C C . GLY A 1 158 ? 19.537 13.098 -12.635 1.00 36.56 158 GLY A C 1
ATOM 1196 O O . GLY A 1 158 ? 20.083 12.009 -12.485 1.00 36.56 158 GLY A O 1
ATOM 1197 N N . ALA A 1 159 ? 19.836 13.864 -13.678 1.00 33.81 159 ALA A N 1
ATOM 1198 C CA . ALA A 1 159 ? 20.972 13.530 -14.525 1.00 33.81 159 ALA A CA 1
ATOM 1199 C C . ALA A 1 159 ? 22.254 13.506 -13.665 1.00 33.81 159 ALA A C 1
ATOM 1201 O O . ALA A 1 159 ? 22.674 14.538 -13.150 1.00 33.81 159 ALA A O 1
ATOM 1202 N N . ARG A 1 160 ? 22.907 12.344 -13.512 1.00 35.84 160 ARG A N 1
ATOM 1203 C CA . ARG A 1 160 ? 24.344 12.353 -13.210 1.00 35.84 160 ARG A CA 1
ATOM 1204 C C . ARG A 1 160 ? 25.041 12.851 -14.469 1.00 35.84 160 ARG A C 1
ATOM 1206 O O . ARG A 1 160 ? 25.117 12.112 -15.451 1.00 35.84 160 ARG A O 1
ATOM 1213 N N . SER A 1 161 ? 25.578 14.065 -14.430 1.00 30.84 161 SER A N 1
ATOM 1214 C CA . SER A 1 161 ? 26.732 14.395 -15.256 1.00 30.84 161 SER A CA 1
ATOM 1215 C C . SER A 1 161 ? 27.865 13.456 -14.836 1.00 30.84 161 SER A C 1
ATOM 1217 O O . SER A 1 161 ? 28.333 13.490 -13.699 1.00 30.84 161 SER A O 1
ATOM 1219 N N . ARG A 1 162 ? 28.280 12.555 -15.729 1.00 35.25 162 ARG A N 1
ATOM 1220 C CA . ARG A 1 162 ? 29.630 11.994 -15.650 1.00 35.25 162 ARG A CA 1
ATOM 1221 C C . ARG A 1 162 ? 30.553 13.023 -16.288 1.00 35.25 162 ARG A C 1
ATOM 1223 O O . ARG A 1 162 ? 30.667 13.068 -17.504 1.00 35.25 162 ARG A O 1
ATOM 1230 N N . THR A 1 163 ? 31.167 13.840 -15.455 1.00 32.47 163 THR A N 1
ATOM 1231 C CA . THR A 1 163 ? 32.490 14.423 -15.695 1.00 32.47 163 THR A CA 1
ATOM 1232 C C . THR A 1 163 ? 33.393 13.675 -14.707 1.00 32.47 163 THR A C 1
ATOM 1234 O O . THR A 1 163 ? 33.045 13.591 -13.531 1.00 32.47 163 THR A O 1
ATOM 1237 N N . GLY A 1 164 ? 34.388 12.894 -15.126 1.00 35.12 164 GLY A N 1
ATOM 1238 C CA . GLY A 1 164 ? 35.387 13.253 -16.126 1.00 35.12 164 GLY A CA 1
ATOM 1239 C C . GLY A 1 164 ? 36.469 13.986 -15.368 1.00 35.12 164 GLY A C 1
ATOM 1240 O O . GLY A 1 164 ? 36.202 15.170 -15.082 1.00 35.12 164 GLY A O 1
#